Protein AF-A0A854CNC6-F1 (afdb_monomer)

Nearest PDB structures (foldseek):
  3j5s-assembly1_D  TM=6.476E-01  e=7.983E-02  Escherichia coli str. K-12 substr. MG1655
  5dgx-assembly1_A  TM=5.272E-01  e=2.523E-01  Francisella tularensis subsp. tularensis FSC198
  2kai-assembly1_B  TM=1.480E-01  e=8.485E+00  Sus scrofa

Radius of gyration: 15.87 Å; Cα contacts (8 Å, |Δi|>4): 138; chains: 1; bounding box: 52×21×38 Å

Organism: Xanthomonas oryzae pv. oryzae (NCBI:txid64187)

Foldseek 3Di:
DDDPPPPDDDPDFDKDKADDDDDDDPWDWFKFWFQFAAPCLQVPGGDGDTDTDDPDMDIDTDPSNNSVVVVCCSLVNGPTPDTDMDGPDDRD

pLDDT: mean 80.03, std 16.72, range [40.81, 97.12]

Mean predicted aligned error: 9.67 Å

Structure (mmCIF, N/CA/C/O backbone):
data_AF-A0A854CNC6-F1
#
_entry.id   AF-A0A854CNC6-F1
#
loop_
_atom_site.group_PDB
_atom_site.id
_atom_site.type_symbol
_atom_site.label_atom_id
_atom_site.label_alt_id
_atom_site.label_comp_id
_atom_site.label_asym_id
_atom_site.label_entity_id
_atom_site.label_seq_id
_atom_site.pdbx_PDB_ins_code
_atom_site.Cartn_x
_atom_site.Cartn_y
_atom_site.Cartn_z
_atom_site.occupancy
_atom_site.B_iso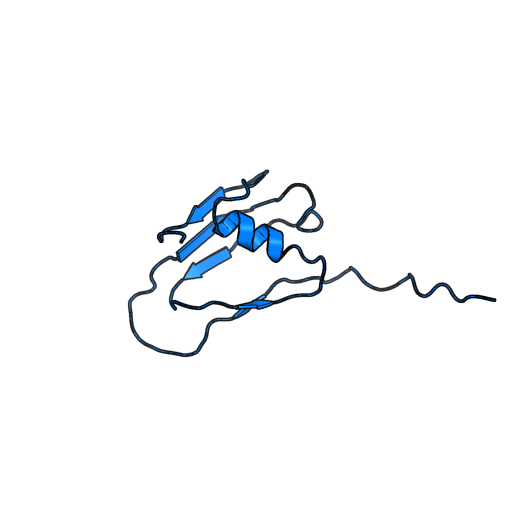_or_equiv
_atom_site.auth_seq_id
_atom_site.auth_comp_id
_atom_site.auth_asym_id
_atom_site.auth_atom_id
_atom_site.pdbx_PDB_model_num
ATOM 1 N N . MET A 1 1 ? 40.048 3.627 -15.546 1.00 40.81 1 MET A N 1
ATOM 2 C CA . MET A 1 1 ? 39.272 2.388 -15.774 1.00 40.81 1 MET A CA 1
ATOM 3 C C . MET A 1 1 ? 3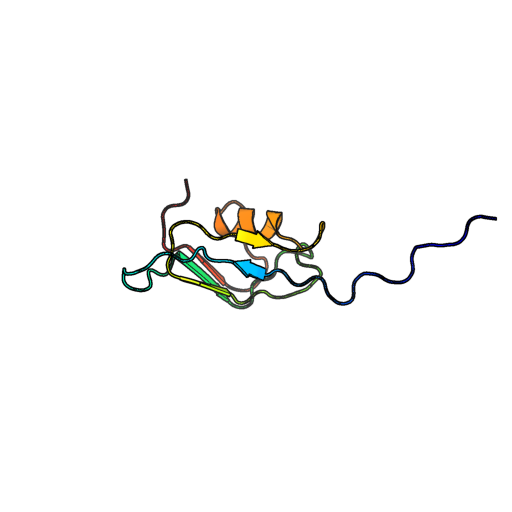8.217 2.274 -14.677 1.00 40.81 1 MET A C 1
ATOM 5 O O . MET A 1 1 ? 38.556 1.919 -13.558 1.00 40.81 1 MET A O 1
ATOM 9 N N . VAL A 1 2 ? 36.971 2.670 -14.953 1.00 48.88 2 VAL A N 1
ATOM 10 C CA . VAL A 1 2 ? 35.842 2.560 -14.008 1.00 48.88 2 VAL A CA 1
ATOM 11 C C . VAL A 1 2 ? 35.165 1.206 -14.237 1.00 48.88 2 VAL A C 1
ATOM 13 O O . VAL A 1 2 ? 34.777 0.898 -15.359 1.00 48.88 2 VAL A O 1
ATOM 16 N N . ARG A 1 3 ? 35.063 0.379 -13.191 1.00 47.00 3 ARG A N 1
ATOM 17 C CA . ARG A 1 3 ? 34.312 -0.890 -13.205 1.00 47.00 3 ARG A CA 1
ATOM 18 C C . ARG A 1 3 ? 32.808 -0.571 -13.257 1.00 47.00 3 ARG A C 1
ATOM 20 O O . ARG A 1 3 ? 32.377 0.258 -12.455 1.00 47.00 3 ARG A O 1
ATOM 27 N N . PRO A 1 4 ? 31.986 -1.206 -14.111 1.00 47.91 4 PRO A N 1
ATOM 28 C CA . PRO A 1 4 ? 30.543 -1.029 -14.033 1.00 47.91 4 PRO A CA 1
ATOM 29 C C . PRO A 1 4 ? 30.012 -1.837 -12.840 1.00 47.91 4 PRO A C 1
ATOM 31 O O . PRO A 1 4 ? 29.956 -3.061 -12.874 1.00 47.91 4 PRO A O 1
ATOM 34 N N . ALA A 1 5 ? 29.641 -1.143 -11.764 1.00 47.78 5 ALA A N 1
ATOM 35 C CA . ALA A 1 5 ? 28.986 -1.700 -10.576 1.00 47.78 5 ALA A CA 1
ATOM 36 C C . ALA A 1 5 ? 27.448 -1.695 -10.715 1.00 47.78 5 ALA A C 1
ATOM 38 O O . ALA A 1 5 ? 26.735 -1.405 -9.762 1.00 47.78 5 ALA A O 1
ATOM 39 N N . ALA A 1 6 ? 26.934 -1.955 -11.919 1.00 48.31 6 ALA A N 1
ATOM 40 C CA . ALA A 1 6 ? 25.515 -1.797 -12.248 1.00 48.31 6 ALA A CA 1
ATOM 41 C C . ALA A 1 6 ? 24.894 -3.082 -12.817 1.00 48.31 6 ALA A C 1
ATOM 43 O O . ALA A 1 6 ? 24.049 -3.034 -13.703 1.00 48.31 6 ALA A O 1
ATOM 44 N N . ALA A 1 7 ? 25.326 -4.242 -12.329 1.00 50.12 7 ALA A N 1
ATOM 45 C CA . ALA A 1 7 ? 24.737 -5.516 -12.717 1.00 50.12 7 ALA A CA 1
ATOM 46 C C . ALA A 1 7 ? 24.673 -6.436 -11.499 1.00 50.12 7 ALA A C 1
ATOM 48 O O . ALA A 1 7 ? 25.563 -7.252 -11.316 1.00 50.12 7 ALA A O 1
ATOM 49 N N . GLN A 1 8 ? 23.677 -6.223 -10.632 1.00 51.97 8 GLN A N 1
ATOM 50 C CA . GLN A 1 8 ? 23.029 -7.235 -9.775 1.00 51.97 8 GLN A CA 1
ATOM 51 C C . GLN A 1 8 ? 22.341 -6.569 -8.587 1.00 51.97 8 GLN A C 1
ATOM 53 O O . GLN A 1 8 ? 22.730 -6.739 -7.439 1.00 51.97 8 GLN A O 1
ATOM 58 N N . VAL A 1 9 ? 21.270 -5.837 -8.844 1.00 57.19 9 VAL A N 1
ATOM 59 C CA . VAL A 1 9 ? 20.154 -5.776 -7.899 1.00 57.19 9 VAL A CA 1
ATOM 60 C C . VAL A 1 9 ? 18.893 -5.762 -8.764 1.00 57.19 9 VAL A C 1
ATOM 62 O O . VAL A 1 9 ? 18.984 -5.373 -9.918 1.00 57.19 9 VAL A O 1
ATOM 65 N N . GLU A 1 10 ? 17.759 -6.209 -8.227 1.00 55.53 10 GLU A N 1
ATOM 66 C CA . GLU A 1 10 ? 16.372 -5.979 -8.698 1.00 55.53 10 GLU A CA 1
ATOM 67 C C . GLU A 1 10 ? 15.517 -7.231 -8.951 1.00 55.53 10 GLU A C 1
ATOM 69 O O . GLU A 1 10 ? 14.365 -7.100 -9.351 1.00 55.53 10 GLU A O 1
ATOM 74 N N . ALA A 1 11 ? 15.984 -8.436 -8.609 1.00 52.78 11 ALA A N 1
ATOM 75 C CA . ALA A 1 11 ? 15.124 -9.625 -8.674 1.00 52.78 11 ALA A CA 1
ATOM 76 C C . ALA A 1 11 ? 14.241 -9.862 -7.429 1.00 52.78 11 ALA A C 1
ATOM 78 O O . ALA A 1 11 ? 13.334 -10.684 -7.500 1.00 52.78 11 ALA A O 1
ATOM 79 N N . ASP A 1 12 ? 14.437 -9.156 -6.308 1.00 52.88 12 ASP A N 1
ATOM 80 C CA . ASP A 1 12 ? 13.607 -9.385 -5.114 1.00 52.88 12 ASP A CA 1
ATOM 81 C C . ASP A 1 12 ? 13.459 -8.128 -4.239 1.00 52.88 12 ASP A C 1
ATOM 83 O O . ASP A 1 12 ? 14.190 -7.901 -3.278 1.00 52.88 12 ASP A O 1
ATOM 87 N N . GLN A 1 13 ? 12.530 -7.241 -4.610 1.00 55.97 13 GLN A N 1
ATOM 88 C CA . GLN A 1 13 ? 12.192 -6.047 -3.821 1.00 55.97 13 GLN A CA 1
ATOM 89 C C . GLN A 1 13 ? 10.871 -6.231 -3.063 1.00 55.97 13 GLN A C 1
ATOM 91 O O . GLN A 1 13 ? 9.945 -5.429 -3.213 1.00 55.97 13 GLN A O 1
ATOM 96 N N . ALA A 1 14 ? 10.731 -7.292 -2.271 1.00 64.94 14 ALA A N 1
ATOM 97 C CA . ALA A 1 14 ? 9.514 -7.530 -1.498 1.00 64.94 14 ALA A CA 1
ATOM 98 C C . ALA A 1 14 ? 9.217 -6.389 -0.496 1.00 64.94 14 ALA A C 1
ATOM 100 O O . ALA A 1 14 ? 10.114 -5.810 0.123 1.00 64.94 14 ALA A O 1
ATOM 101 N N . ILE A 1 15 ? 7.933 -6.046 -0.355 1.00 72.56 15 ILE A N 1
ATOM 102 C CA . ILE A 1 15 ? 7.433 -5.158 0.699 1.00 72.56 15 ILE A CA 1
ATOM 103 C C . ILE A 1 15 ? 6.820 -6.049 1.775 1.00 72.56 15 ILE A C 1
ATOM 105 O O . ILE A 1 15 ? 5.948 -6.856 1.460 1.00 72.56 15 ILE A O 1
ATOM 109 N N . ALA A 1 16 ? 7.242 -5.888 3.028 1.00 78.44 16 ALA A N 1
ATOM 110 C CA . ALA A 1 16 ? 6.682 -6.630 4.152 1.00 78.44 16 ALA A CA 1
ATOM 111 C C . ALA A 1 16 ? 5.863 -5.721 5.076 1.00 78.44 16 ALA A C 1
ATOM 113 O O . ALA A 1 16 ? 6.129 -4.522 5.210 1.00 78.44 16 ALA A O 1
ATOM 114 N N . VAL A 1 17 ? 4.859 -6.323 5.714 1.00 73.44 17 VAL A N 1
ATOM 115 C CA . VAL A 1 17 ? 3.963 -5.682 6.677 1.00 73.44 17 VAL A CA 1
ATOM 116 C C . VAL A 1 17 ? 4.253 -6.250 8.060 1.00 73.44 17 VAL A C 1
ATOM 118 O O . VAL A 1 17 ? 4.126 -7.453 8.273 1.00 73.44 17 VAL A O 1
ATOM 121 N N . LEU A 1 18 ? 4.647 -5.386 8.993 1.00 72.50 18 LEU A N 1
ATOM 122 C CA . LEU A 1 18 ? 4.955 -5.759 10.374 1.00 72.50 18 LEU A CA 1
ATOM 123 C C . LEU A 1 18 ? 3.897 -5.180 11.318 1.00 72.50 18 LEU A C 1
ATOM 125 O O . LEU A 1 18 ? 3.619 -3.982 11.273 1.00 72.50 18 LEU A O 1
ATOM 129 N N . ALA A 1 19 ? 3.332 -6.013 12.191 1.00 64.00 19 ALA A N 1
ATOM 130 C CA . ALA A 1 19 ? 2.423 -5.587 13.253 1.00 64.00 19 ALA A CA 1
ATOM 131 C C . ALA A 1 19 ? 3.135 -5.672 14.621 1.00 64.00 19 ALA A C 1
ATOM 133 O O . ALA A 1 19 ? 3.796 -6.679 14.884 1.00 64.00 19 ALA A O 1
ATOM 134 N N . PRO A 1 20 ? 3.022 -4.658 15.500 1.00 55.16 20 PRO A N 1
ATOM 135 C CA . PRO A 1 20 ? 3.478 -4.764 16.877 1.00 55.16 20 PRO A CA 1
ATOM 136 C C . PRO A 1 20 ? 2.690 -5.848 17.629 1.00 55.16 20 PRO A C 1
ATOM 138 O O . PRO A 1 20 ? 1.527 -6.134 17.344 1.00 55.16 20 PRO A O 1
ATOM 141 N N . THR A 1 21 ? 3.330 -6.469 18.614 1.00 53.03 21 THR A N 1
ATOM 142 C CA . THR A 1 21 ? 2.709 -7.479 19.474 1.00 53.03 21 THR A CA 1
ATOM 143 C C . THR A 1 21 ? 1.967 -6.800 20.628 1.00 53.03 21 THR A C 1
ATOM 145 O O . THR A 1 21 ? 2.553 -6.559 21.679 1.00 53.03 21 THR A O 1
ATOM 148 N N . ALA A 1 22 ? 0.681 -6.479 20.467 1.00 56.09 22 ALA A N 1
ATOM 149 C CA . ALA A 1 22 ? -0.219 -6.309 21.617 1.00 56.09 22 ALA A CA 1
ATOM 150 C C . ALA A 1 22 ? -1.623 -6.879 21.324 1.00 56.09 22 ALA A C 1
ATOM 152 O O . ALA A 1 22 ? -2.075 -6.958 20.180 1.00 56.09 22 ALA A O 1
ATOM 153 N N . SER A 1 23 ? -2.292 -7.362 22.361 1.00 62.66 23 SER A N 1
ATOM 154 C CA . SER A 1 23 ? -3.372 -8.341 22.264 1.00 62.66 23 SER A CA 1
ATOM 155 C C . SER A 1 23 ? -4.789 -7.754 22.370 1.00 62.66 23 SER A C 1
ATOM 157 O O . SER A 1 23 ? -5.009 -6.721 22.994 1.00 62.66 23 SER A O 1
ATOM 159 N N . THR A 1 24 ? -5.736 -8.529 21.831 1.00 58.50 24 THR A N 1
ATOM 160 C CA . THR A 1 24 ? -7.156 -8.646 22.221 1.00 58.50 24 THR A CA 1
ATOM 161 C C . THR A 1 24 ? -8.113 -7.514 21.831 1.00 58.50 24 THR A C 1
ATOM 163 O O . THR A 1 24 ? -8.511 -6.670 22.624 1.00 58.50 24 THR A O 1
ATOM 166 N N . GLY A 1 25 ? -8.592 -7.598 20.595 1.00 53.78 25 GLY A N 1
ATOM 167 C CA . GLY A 1 25 ? -9.813 -6.965 20.105 1.00 53.78 25 GLY A CA 1
ATOM 168 C C . GLY A 1 25 ? -10.093 -7.533 18.718 1.00 53.78 25 GLY A C 1
ATOM 169 O O . GLY A 1 25 ? -9.146 -7.696 17.949 1.00 53.78 25 GLY A O 1
ATOM 170 N N . GLY A 1 26 ? -11.341 -7.926 18.430 1.00 60.00 26 GLY A N 1
ATOM 171 C CA . GLY A 1 26 ? -11.708 -8.643 17.200 1.00 60.00 26 GLY A CA 1
ATOM 172 C C . GLY A 1 26 ? -11.066 -8.026 15.957 1.00 60.00 26 GLY A C 1
ATOM 173 O O . GLY A 1 26 ? -10.959 -6.804 15.885 1.00 60.00 26 GLY A O 1
ATOM 174 N N . SER A 1 27 ? -10.606 -8.866 15.021 1.00 69.81 27 SER A N 1
ATOM 175 C CA . SER A 1 27 ? -9.782 -8.502 13.857 1.00 69.81 27 SER A CA 1
ATOM 176 C C . SER A 1 27 ? -10.431 -7.435 12.969 1.00 69.81 27 SER A C 1
ATOM 178 O O . SER A 1 27 ? -10.959 -7.733 11.893 1.00 69.81 27 SER A O 1
ATOM 180 N N . ARG A 1 28 ? -10.390 -6.173 13.411 1.00 83.12 28 ARG A N 1
ATOM 181 C CA . ARG A 1 28 ? -10.910 -5.019 12.688 1.00 83.12 28 ARG A CA 1
ATOM 182 C C . ARG A 1 28 ? -10.169 -4.962 11.367 1.00 83.12 28 ARG A C 1
ATOM 184 O O . ARG A 1 28 ? -8.944 -4.856 11.350 1.00 83.12 28 ARG A O 1
ATOM 191 N N . ARG A 1 29 ? -10.905 -5.071 10.263 1.00 87.62 29 ARG A N 1
ATOM 192 C CA . ARG A 1 29 ? -10.334 -4.849 8.934 1.00 87.62 29 ARG A CA 1
ATOM 193 C C . ARG A 1 29 ? -9.989 -3.372 8.838 1.00 87.62 29 ARG A C 1
ATOM 195 O O . ARG A 1 29 ? -10.831 -2.532 9.128 1.00 87.62 29 ARG A O 1
ATOM 202 N N . LEU A 1 30 ? -8.745 -3.081 8.488 1.00 89.94 30 LEU A N 1
ATOM 203 C CA . LEU A 1 30 ? -8.232 -1.726 8.319 1.00 89.94 30 LEU A CA 1
ATOM 204 C C . LEU A 1 30 ? -8.231 -1.355 6.841 1.00 89.94 30 LEU A C 1
ATOM 206 O O . LEU A 1 30 ? -8.741 -0.305 6.468 1.00 89.94 30 LEU A O 1
ATOM 210 N N . ALA A 1 31 ? -7.728 -2.256 5.996 1.00 92.31 31 ALA A N 1
ATOM 211 C CA . ALA A 1 31 ? -7.772 -2.106 4.551 1.00 92.31 31 ALA A CA 1
ATOM 212 C C . ALA A 1 31 ? -7.756 -3.460 3.833 1.00 92.31 31 ALA A C 1
ATOM 214 O O . ALA A 1 31 ? -7.334 -4.483 4.378 1.00 92.31 31 ALA A O 1
ATOM 215 N N . THR A 1 32 ? -8.216 -3.463 2.589 1.00 94.50 32 THR A N 1
ATOM 216 C CA . THR A 1 32 ? -8.179 -4.608 1.683 1.00 94.50 32 THR A CA 1
ATOM 217 C C . THR A 1 32 ? -7.715 -4.136 0.315 1.00 94.50 32 THR A C 1
ATOM 219 O O . THR A 1 32 ? -8.352 -3.281 -0.296 1.00 94.50 32 THR A O 1
ATOM 222 N N . LEU A 1 33 ? -6.611 -4.701 -0.163 1.00 96.06 33 LEU A N 1
ATOM 223 C CA . LEU A 1 33 ? -6.103 -4.521 -1.515 1.00 96.06 33 LEU A CA 1
ATOM 224 C C . LEU A 1 33 ? -6.276 -5.844 -2.250 1.00 96.06 33 LEU A C 1
ATOM 226 O O . LEU A 1 33 ? -5.793 -6.876 -1.787 1.00 96.06 33 LEU A O 1
ATOM 230 N N . LYS A 1 34 ? -6.950 -5.811 -3.395 1.00 97.00 34 LYS A N 1
ATOM 231 C CA . LYS A 1 34 ? -7.131 -6.963 -4.278 1.00 97.00 34 LYS A CA 1
ATOM 232 C C . LYS A 1 34 ? -6.469 -6.669 -5.611 1.00 97.00 34 LYS A C 1
ATOM 234 O O . LYS A 1 34 ? -6.965 -5.825 -6.360 1.00 97.00 34 LYS A O 1
ATOM 239 N N . GLN A 1 35 ? -5.371 -7.372 -5.894 1.00 96.00 35 GLN A N 1
ATOM 240 C CA . GLN A 1 35 ? -4.659 -7.319 -7.175 1.00 96.00 35 GLN A CA 1
ATOM 241 C C . GLN A 1 35 ? -4.335 -5.889 -7.640 1.00 96.00 35 GLN A C 1
ATOM 243 O O . GLN A 1 35 ? -4.458 -5.565 -8.822 1.00 96.00 35 GLN A O 1
ATOM 248 N N . VAL A 1 36 ? -3.944 -5.028 -6.698 1.00 96.31 36 VAL A N 1
ATOM 249 C CA . VAL A 1 36 ? -3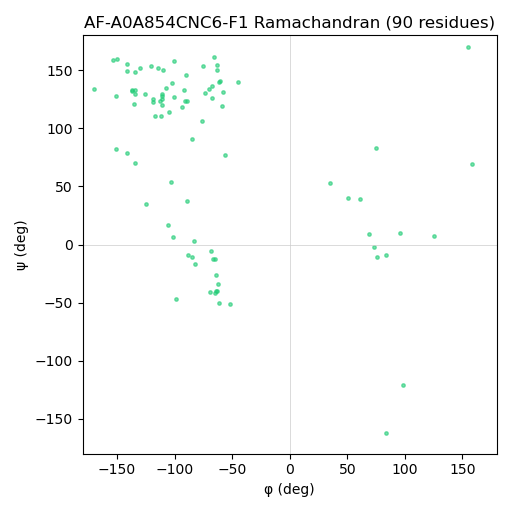.723 -3.607 -6.961 1.00 96.31 36 VAL A CA 1
ATOM 250 C C . VAL A 1 36 ? -2.442 -3.389 -7.755 1.00 96.31 36 VAL A C 1
ATOM 252 O O . VAL A 1 36 ? -1.381 -3.860 -7.350 1.00 96.31 36 VAL A O 1
ATOM 255 N N . ALA A 1 37 ? -2.538 -2.614 -8.833 1.00 95.00 37 ALA A N 1
ATOM 256 C CA . ALA A 1 37 ? -1.403 -2.061 -9.569 1.00 95.00 37 ALA A CA 1
ATOM 257 C C . ALA A 1 37 ? -1.372 -0.527 -9.449 1.00 95.00 37 ALA A C 1
ATOM 259 O O . ALA A 1 37 ? -2.413 0.109 -9.277 1.00 95.00 37 ALA A O 1
ATOM 260 N N . LEU A 1 38 ? -0.175 0.062 -9.536 1.00 94.06 38 LEU A N 1
ATOM 261 C CA . LEU A 1 38 ? 0.045 1.511 -9.420 1.00 94.06 38 LEU A CA 1
ATOM 262 C C . LEU A 1 38 ? 0.987 2.016 -10.518 1.00 94.06 38 LEU A C 1
ATOM 264 O O . LEU A 1 38 ? 2.124 2.329 -10.203 1.00 94.06 38 LEU A O 1
ATOM 268 N N . ASP A 1 39 ? 0.564 2.052 -11.783 1.00 91.75 39 ASP A N 1
ATOM 269 C CA . ASP A 1 39 ? 1.290 2.664 -12.926 1.00 91.75 39 ASP A CA 1
ATOM 270 C C . ASP A 1 39 ? 2.826 2.539 -12.868 1.00 91.75 39 ASP A C 1
ATOM 272 O O . ASP A 1 39 ? 3.563 3.522 -12.872 1.00 91.75 39 ASP A O 1
ATOM 276 N N . GLY A 1 40 ? 3.328 1.311 -12.702 1.00 87.94 40 GLY A N 1
ATOM 277 C CA . GLY A 1 40 ? 4.768 1.031 -12.610 1.00 87.94 40 GLY A CA 1
ATOM 278 C C . GLY A 1 40 ? 5.449 1.386 -11.276 1.00 87.94 40 GLY A C 1
ATOM 279 O O . GLY A 1 40 ? 6.545 0.902 -11.019 1.00 87.94 40 GLY A O 1
ATOM 280 N N . ARG A 1 41 ? 4.798 2.111 -10.360 1.00 88.94 41 ARG A N 1
ATOM 281 C CA . ARG A 1 41 ? 5.301 2.487 -9.015 1.00 88.94 41 ARG A CA 1
ATOM 282 C C . ARG A 1 41 ? 5.522 1.305 -8.072 1.00 88.94 41 ARG A C 1
ATOM 284 O O . ARG A 1 41 ? 6.133 1.463 -7.020 1.00 88.94 41 ARG A O 1
ATOM 291 N N . LEU A 1 42 ? 5.013 0.132 -8.440 1.00 88.25 42 LEU A N 1
ATOM 292 C CA . LEU A 1 42 ? 5.279 -1.144 -7.778 1.00 88.25 42 LEU A CA 1
ATOM 293 C C . LEU A 1 42 ? 6.221 -2.031 -8.604 1.00 88.25 42 LEU A C 1
ATOM 295 O O . LEU A 1 42 ? 6.271 -3.231 -8.369 1.00 88.25 42 LEU A O 1
ATOM 299 N N . GLY A 1 43 ? 6.954 -1.498 -9.584 1.00 87.12 43 GLY A N 1
ATOM 300 C CA . GLY A 1 43 ? 7.814 -2.298 -10.466 1.00 87.12 43 GLY A CA 1
ATOM 301 C C . GLY A 1 43 ? 7.022 -3.332 -11.273 1.00 87.12 43 GLY A C 1
ATOM 302 O O . GLY A 1 43 ? 7.418 -4.486 -11.357 1.00 87.12 43 GLY A O 1
ATOM 303 N N . GLY A 1 44 ? 5.831 -2.958 -11.753 1.00 87.06 44 GLY A N 1
ATOM 304 C CA . GLY A 1 44 ? 4.926 -3.852 -12.492 1.00 87.06 44 GLY A CA 1
ATOM 305 C C . GLY A 1 44 ? 4.205 -4.913 -11.647 1.00 87.06 44 GLY A C 1
ATOM 306 O O . GLY A 1 44 ? 3.374 -5.650 -12.174 1.00 87.06 44 GLY A O 1
ATOM 307 N N . ARG A 1 45 ? 4.472 -4.987 -10.338 1.00 88.06 45 ARG A N 1
ATOM 308 C CA . ARG A 1 45 ? 3.853 -5.974 -9.445 1.00 88.06 45 ARG A CA 1
ATOM 309 C C . ARG A 1 45 ? 2.406 -5.624 -9.115 1.00 88.06 45 ARG A C 1
ATOM 311 O O . ARG A 1 45 ? 2.024 -4.453 -9.063 1.00 88.06 45 ARG A O 1
ATOM 318 N N . ARG A 1 46 ? 1.636 -6.669 -8.805 1.00 91.88 46 ARG A N 1
ATOM 319 C CA . ARG A 1 46 ? 0.312 -6.562 -8.193 1.00 91.88 46 ARG A CA 1
ATOM 320 C C . ARG A 1 46 ? 0.394 -6.886 -6.712 1.00 91.88 46 ARG A C 1
ATOM 322 O O . ARG A 1 46 ? 1.097 -7.811 -6.317 1.00 91.88 46 ARG A O 1
ATOM 329 N N . VAL A 1 47 ? -0.327 -6.116 -5.908 1.00 91.06 47 VAL A N 1
ATOM 330 C CA . VAL A 1 47 ? -0.364 -6.275 -4.454 1.00 91.06 47 VAL A CA 1
ATOM 331 C C . VAL A 1 47 ? -1.732 -6.787 -4.033 1.00 91.06 47 VAL A C 1
ATOM 333 O O . VAL A 1 47 ? -2.768 -6.205 -4.362 1.00 91.06 47 VAL A O 1
ATOM 336 N N . GLU A 1 48 ? -1.717 -7.870 -3.269 1.00 93.31 48 GLU A N 1
ATOM 337 C CA . GLU A 1 48 ? -2.870 -8.397 -2.556 1.00 93.31 48 GLU A CA 1
ATOM 338 C C . GLU A 1 48 ? -2.555 -8.376 -1.064 1.00 93.31 48 GLU A C 1
ATOM 340 O O . GLU A 1 48 ? -1.521 -8.881 -0.628 1.00 93.31 48 GLU A O 1
ATOM 345 N N . LEU A 1 49 ? -3.396 -7.689 -0.294 1.00 91.00 49 LEU A N 1
ATOM 346 C CA . LEU A 1 49 ? -3.109 -7.383 1.099 1.00 91.00 49 LEU A CA 1
ATOM 347 C C . LEU A 1 49 ? -4.403 -7.271 1.896 1.00 91.00 49 LEU A C 1
ATOM 349 O O . LEU A 1 49 ? -5.294 -6.490 1.559 1.00 91.00 49 LEU A O 1
ATOM 353 N N . LEU A 1 50 ? -4.473 -7.998 3.004 1.00 90.56 50 LEU A N 1
ATOM 354 C CA . LEU A 1 50 ? -5.507 -7.833 4.014 1.00 90.56 50 LEU A CA 1
ATOM 355 C C . LEU A 1 50 ? -4.856 -7.268 5.277 1.00 90.56 50 LEU A C 1
ATOM 357 O O . LEU A 1 50 ? -4.087 -7.953 5.944 1.00 90.56 50 LEU A O 1
ATOM 361 N N . LEU A 1 51 ? -5.157 -6.007 5.597 1.00 88.12 51 LEU A N 1
ATOM 362 C CA . LEU A 1 51 ? -4.701 -5.369 6.830 1.00 88.12 51 LEU A CA 1
ATOM 363 C C . LEU A 1 51 ? -5.774 -5.530 7.901 1.00 88.12 51 LEU A C 1
ATOM 365 O O . LEU A 1 51 ? -6.896 -5.041 7.743 1.00 88.12 51 LEU A O 1
ATOM 369 N N . GLN A 1 52 ? -5.427 -6.208 8.991 1.00 86.25 52 GLN A N 1
ATOM 370 C CA . GLN A 1 52 ? -6.312 -6.461 10.124 1.00 86.25 52 GLN A CA 1
ATOM 371 C C . GLN A 1 52 ? -5.595 -6.191 11.446 1.00 86.25 52 GLN A C 1
ATOM 373 O O . GLN A 1 52 ? -4.395 -6.428 11.567 1.00 86.25 52 GLN A O 1
ATOM 378 N N . GLY A 1 53 ? -6.349 -5.754 12.454 1.00 78.44 53 GLY A N 1
ATOM 379 C CA . GLY A 1 53 ? -5.877 -5.698 13.835 1.00 78.44 53 GLY A CA 1
ATOM 380 C C . GLY A 1 53 ? -5.392 -4.320 14.283 1.00 78.44 53 GLY A C 1
ATOM 381 O O . GLY A 1 53 ? -6.179 -3.378 14.354 1.00 78.44 53 GLY A O 1
ATOM 382 N N . GLN A 1 54 ? -4.125 -4.253 14.693 1.00 68.25 54 GLN A N 1
ATOM 383 C CA . GLN A 1 54 ? -3.553 -3.214 15.552 1.00 68.25 54 GLN A CA 1
ATOM 384 C C . GLN A 1 54 ? -3.555 -1.786 14.976 1.00 68.25 54 GLN A C 1
ATOM 386 O O . GLN A 1 54 ? -3.447 -1.602 13.766 1.00 68.25 54 GLN A O 1
ATOM 391 N N . PRO A 1 55 ? -3.549 -0.755 15.847 1.00 64.44 55 PRO A N 1
ATOM 392 C CA . PRO A 1 55 ? -3.563 0.652 15.435 1.00 64.44 55 PRO A CA 1
ATOM 393 C C . PRO A 1 55 ? -2.294 1.115 14.701 1.00 64.44 55 PRO A C 1
ATOM 395 O O . PRO A 1 55 ? -2.281 2.214 14.153 1.00 64.44 55 PRO A O 1
ATOM 398 N N . ARG A 1 56 ? -1.209 0.331 14.720 1.00 77.44 56 ARG A N 1
ATOM 399 C CA . ARG A 1 56 ? 0.077 0.697 14.117 1.00 77.44 56 ARG A CA 1
ATOM 400 C C . ARG A 1 56 ? 0.616 -0.482 13.329 1.00 77.44 56 ARG A C 1
ATOM 402 O O . ARG A 1 56 ? 0.677 -1.583 13.855 1.00 77.44 56 ARG A O 1
ATOM 409 N N . ILE A 1 57 ? 1.005 -0.243 12.084 1.00 82.75 57 ILE A N 1
ATOM 410 C CA . ILE A 1 57 ? 1.566 -1.245 11.178 1.00 82.75 57 ILE A CA 1
ATOM 411 C C . ILE A 1 57 ? 2.757 -0.602 10.465 1.00 82.75 57 ILE A C 1
ATOM 413 O O . ILE A 1 57 ? 2.657 0.525 9.983 1.00 82.75 57 ILE A O 1
ATOM 417 N N . GLY A 1 58 ? 3.887 -1.305 10.422 1.00 85.62 58 GLY A N 1
ATOM 418 C CA . GLY A 1 58 ? 5.091 -0.884 9.712 1.00 85.62 58 GLY A CA 1
ATOM 419 C C . GLY A 1 58 ? 5.122 -1.429 8.287 1.00 85.62 58 GLY A C 1
ATOM 420 O O . GLY A 1 58 ? 4.894 -2.619 8.077 1.00 85.62 58 GLY A O 1
ATOM 421 N N . LEU A 1 59 ? 5.441 -0.566 7.318 1.00 88.12 59 LEU A N 1
ATOM 422 C CA . LEU A 1 59 ? 5.692 -0.949 5.929 1.00 88.12 59 LEU A CA 1
ATOM 423 C C . LEU A 1 59 ? 7.198 -0.903 5.656 1.00 88.12 59 LEU A C 1
ATOM 425 O O . LEU A 1 59 ? 7.794 0.175 5.672 1.00 88.12 59 LEU A O 1
ATOM 429 N N . VAL A 1 60 ? 7.815 -2.055 5.397 1.00 87.75 60 VAL A N 1
ATOM 430 C CA . VAL A 1 60 ? 9.272 -2.174 5.214 1.00 87.75 60 VAL A CA 1
ATOM 431 C C . VAL A 1 60 ? 9.628 -2.731 3.837 1.00 87.75 60 VAL A C 1
ATOM 433 O O . VAL A 1 60 ? 8.833 -3.417 3.203 1.00 87.75 60 VAL A O 1
ATOM 436 N N . GLY A 1 61 ? 10.821 -2.392 3.347 1.00 86.62 61 GLY A N 1
ATOM 437 C CA . GLY A 1 61 ? 11.335 -2.798 2.035 1.00 86.62 61 GLY A CA 1
ATOM 438 C C . GLY A 1 61 ? 12.389 -1.812 1.511 1.00 86.62 61 GLY A C 1
ATOM 439 O O . GLY A 1 61 ? 12.533 -0.727 2.085 1.00 86.62 61 GLY A O 1
ATOM 440 N N . PRO A 1 62 ? 13.107 -2.131 0.424 1.00 87.56 62 PRO A N 1
ATOM 441 C CA . PRO A 1 62 ? 14.176 -1.284 -0.113 1.00 87.56 62 PRO A CA 1
ATOM 442 C C . PRO A 1 62 ? 13.667 0.060 -0.661 1.00 87.56 62 PRO A C 1
ATOM 444 O O . PRO A 1 62 ? 12.471 0.251 -0.909 1.00 87.56 62 PRO A O 1
ATOM 447 N N . ASN A 1 63 ? 14.561 1.038 -0.821 1.00 87.75 63 ASN A N 1
ATOM 448 C CA . ASN A 1 63 ? 14.222 2.297 -1.491 1.00 87.75 63 ASN A CA 1
ATOM 449 C C . ASN A 1 63 ? 13.806 2.021 -2.940 1.00 87.75 63 ASN A C 1
ATOM 451 O O . ASN A 1 63 ? 14.374 1.153 -3.588 1.00 87.75 63 ASN A O 1
ATOM 455 N N . GLY A 1 64 ? 12.780 2.725 -3.421 1.00 86.56 64 GLY A N 1
ATOM 456 C CA . GLY A 1 64 ? 12.203 2.472 -4.747 1.00 86.56 64 GLY A CA 1
ATOM 457 C C . GLY A 1 64 ? 11.164 1.346 -4.801 1.00 86.56 64 GLY A C 1
ATOM 458 O O . GLY A 1 64 ? 10.423 1.276 -5.772 1.00 86.56 64 GLY A O 1
ATOM 459 N N . SER A 1 65 ? 10.978 0.551 -3.738 1.00 87.94 65 SER A N 1
ATOM 460 C CA . SER A 1 65 ? 10.046 -0.590 -3.776 1.00 87.94 65 SER A CA 1
ATOM 461 C C . SER A 1 65 ? 8.557 -0.228 -3.875 1.00 87.94 65 SER A C 1
ATOM 463 O O . SER A 1 65 ? 7.730 -1.126 -3.994 1.00 87.94 65 SER A O 1
ATOM 465 N N . GLY A 1 66 ? 8.196 1.059 -3.815 1.00 91.69 66 GLY A N 1
ATOM 466 C CA . GLY A 1 66 ? 6.811 1.529 -3.931 1.00 91.69 66 GLY A CA 1
ATOM 467 C C . GLY A 1 66 ? 6.080 1.763 -2.605 1.00 91.69 66 GLY A C 1
ATOM 468 O O . GLY A 1 66 ? 4.882 2.037 -2.607 1.00 91.69 66 GLY A O 1
ATOM 469 N N . LYS A 1 67 ? 6.786 1.728 -1.4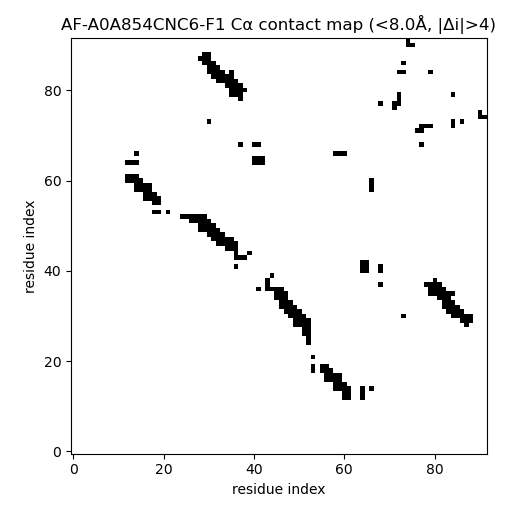64 1.00 94.25 67 LYS A N 1
ATOM 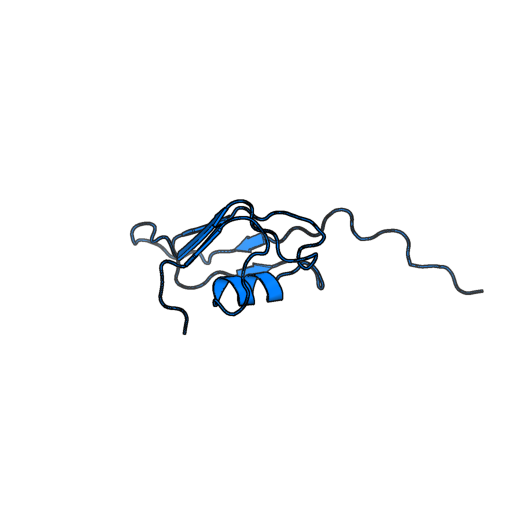470 C CA . LYS A 1 67 ? 6.206 1.984 -0.127 1.00 94.25 67 LYS A CA 1
ATOM 471 C C . LYS A 1 67 ? 5.412 3.290 -0.051 1.00 94.25 67 LYS A C 1
ATOM 473 O O . LYS A 1 67 ? 4.258 3.279 0.358 1.00 94.25 67 LYS A O 1
ATOM 478 N N . SER A 1 68 ? 6.004 4.406 -0.483 1.00 94.38 68 SER A N 1
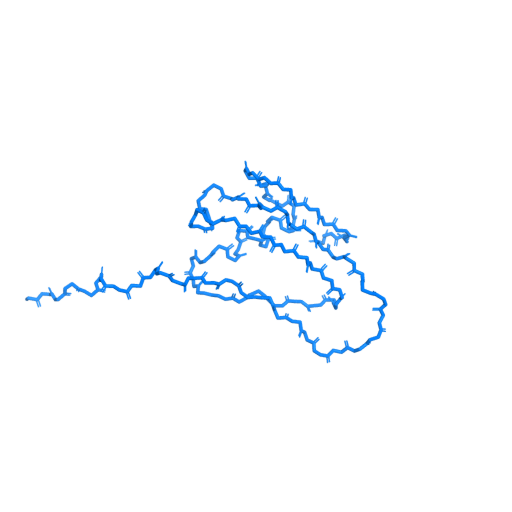ATOM 479 C CA . SER A 1 68 ? 5.330 5.712 -0.464 1.00 94.38 68 SER A CA 1
ATOM 480 C C . SER A 1 68 ? 4.085 5.728 -1.350 1.00 94.38 68 SER A C 1
ATOM 482 O O . SER A 1 68 ? 3.095 6.355 -0.991 1.00 94.38 68 SER A O 1
ATOM 484 N N . ALA A 1 69 ? 4.100 4.995 -2.469 1.00 94.88 69 ALA A N 1
ATOM 485 C CA . ALA A 1 69 ? 2.936 4.861 -3.338 1.00 94.88 69 ALA A CA 1
ATOM 486 C C . ALA A 1 69 ? 1.820 4.042 -2.665 1.00 94.88 69 ALA A C 1
ATOM 488 O O . ALA A 1 69 ? 0.663 4.449 -2.714 1.00 94.88 69 ALA A O 1
ATOM 489 N N . LEU A 1 70 ? 2.153 2.951 -1.961 1.00 93.44 70 LEU A N 1
ATOM 490 C CA . LEU A 1 70 ? 1.178 2.204 -1.154 1.00 93.44 70 LEU A CA 1
ATOM 491 C C . LEU A 1 70 ? 0.603 3.038 -0.007 1.00 93.44 70 LEU A C 1
ATOM 493 O O . LEU A 1 70 ? -0.595 2.970 0.244 1.00 93.44 70 LEU A O 1
ATOM 497 N N . LEU A 1 71 ? 1.424 3.845 0.668 1.00 93.81 71 LEU A N 1
ATOM 498 C CA . LEU A 1 71 ? 0.945 4.740 1.723 1.00 93.81 71 LEU A CA 1
ATOM 499 C C . LEU A 1 71 ? 0.006 5.816 1.165 1.00 93.81 71 LEU A C 1
ATOM 501 O O . LEU A 1 71 ? -1.032 6.079 1.760 1.00 93.81 71 LEU A O 1
ATOM 505 N N . GLN A 1 72 ? 0.319 6.401 0.004 1.00 95.00 72 GLN A N 1
ATOM 506 C CA . GLN A 1 72 ? -0.577 7.349 -0.670 1.00 95.00 72 GLN A CA 1
ATOM 507 C C . GLN A 1 72 ? -1.892 6.690 -1.103 1.00 95.00 72 GLN A C 1
ATOM 509 O O . GLN A 1 72 ? -2.947 7.299 -0.946 1.00 95.00 72 GLN A O 1
ATOM 514 N N . LEU A 1 73 ? -1.839 5.451 -1.602 1.00 95.19 73 LEU A N 1
ATOM 515 C CA . LEU A 1 73 ? -3.020 4.664 -1.961 1.00 95.19 73 LEU A CA 1
ATOM 516 C C . LEU A 1 73 ? -3.912 4.407 -0.739 1.00 95.19 73 LEU A C 1
ATOM 518 O O . LEU A 1 73 ? -5.110 4.670 -0.782 1.00 95.19 73 LEU A O 1
ATOM 522 N N . LEU A 1 74 ? -3.327 3.924 0.360 1.00 93.12 74 LEU A N 1
ATOM 523 C CA . LEU A 1 74 ? -4.035 3.688 1.622 1.00 93.12 74 LEU A CA 1
ATOM 524 C C . LEU A 1 74 ? -4.565 4.985 2.247 1.00 93.12 74 LEU A C 1
ATOM 526 O O . LEU A 1 74 ? -5.559 4.956 2.961 1.00 93.12 74 LEU A O 1
ATOM 530 N N . ALA A 1 75 ? -3.930 6.122 1.964 1.00 93.06 75 ALA A N 1
ATOM 531 C CA . ALA A 1 75 ? -4.404 7.431 2.390 1.00 93.06 75 ALA A CA 1
ATOM 532 C C . ALA A 1 75 ? -5.475 8.038 1.459 1.00 93.06 75 ALA A C 1
ATOM 534 O O . ALA A 1 75 ? -5.857 9.191 1.645 1.00 93.06 75 ALA A O 1
ATOM 535 N N . GLY A 1 76 ? -5.912 7.323 0.414 1.00 93.50 76 GLY A N 1
ATOM 536 C CA . GLY A 1 76 ? -6.865 7.832 -0.582 1.00 93.50 76 GLY A CA 1
ATOM 537 C C . GLY A 1 76 ? -6.310 8.933 -1.498 1.00 93.50 76 GLY A C 1
ATOM 538 O O . GLY A 1 76 ? -7.058 9.531 -2.264 1.00 93.50 76 GLY A O 1
ATOM 539 N N . ARG A 1 77 ? -4.999 9.204 -1.445 1.00 95.31 77 ARG A N 1
ATOM 540 C CA . ARG A 1 77 ? -4.308 10.234 -2.248 1.00 95.31 77 ARG A CA 1
ATOM 541 C C . ARG A 1 77 ? -3.818 9.714 -3.598 1.00 95.31 77 ARG A C 1
ATOM 543 O O . ARG A 1 77 ? -3.336 10.488 -4.420 1.00 95.31 77 ARG A O 1
ATOM 550 N N . LEU A 1 78 ? -3.899 8.406 -3.814 1.00 95.38 78 LEU A N 1
ATOM 551 C CA . LEU A 1 78 ? -3.545 7.747 -5.062 1.00 95.38 78 LEU A CA 1
ATOM 552 C C . LEU A 1 78 ? -4.606 6.698 -5.382 1.00 95.38 78 LEU A C 1
ATOM 554 O O . LEU A 1 78 ? -4.973 5.918 -4.509 1.00 95.38 78 LEU A O 1
ATOM 558 N N . GLN A 1 79 ? -5.084 6.666 -6.6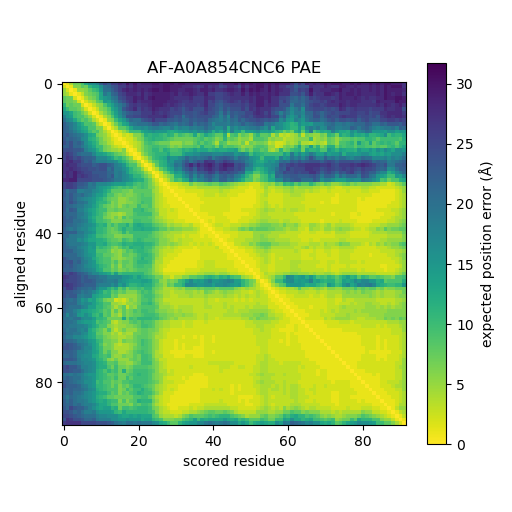24 1.00 95.38 79 GLN A N 1
ATOM 559 C CA . GLN A 1 79 ? -5.992 5.617 -7.077 1.00 95.38 79 GLN A CA 1
ATOM 560 C C . GLN A 1 79 ? -5.213 4.433 -7.661 1.00 95.38 79 GLN A C 1
ATOM 562 O O . GLN A 1 79 ? -4.151 4.633 -8.259 1.00 95.38 79 GLN A O 1
ATOM 567 N N . PRO A 1 80 ? -5.713 3.198 -7.488 1.00 96.62 80 PRO A N 1
ATOM 568 C CA . PRO A 1 80 ? -5.148 2.045 -8.167 1.00 96.62 80 PRO A CA 1
ATOM 569 C C . PRO A 1 80 ? -5.404 2.158 -9.673 1.00 96.62 80 PRO A C 1
ATOM 571 O O . PRO A 1 80 ? -6.519 2.479 -10.079 1.00 96.62 80 PRO A O 1
ATOM 574 N N . SER A 1 81 ? -4.408 1.854 -10.506 1.00 96.81 81 SER A N 1
ATOM 575 C CA . SER A 1 81 ? -4.629 1.791 -11.958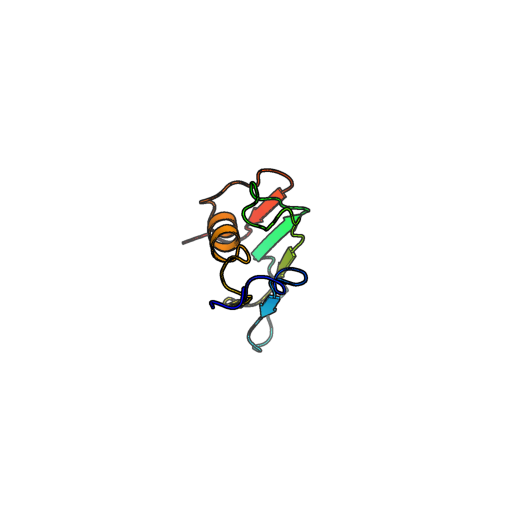 1.00 96.81 81 SER A CA 1
ATOM 576 C C . SER A 1 81 ? -5.231 0.464 -12.416 1.00 96.81 81 SER A C 1
ATOM 578 O O . SER A 1 81 ? -5.811 0.372 -13.494 1.00 96.81 81 SER A O 1
ATOM 580 N N . ALA A 1 82 ? -5.164 -0.561 -11.565 1.00 97.12 82 ALA A N 1
ATOM 581 C CA . ALA A 1 82 ? -5.956 -1.779 -11.674 1.00 97.12 82 ALA A CA 1
ATOM 582 C C . ALA A 1 82 ? -6.212 -2.372 -10.284 1.00 97.12 82 ALA A C 1
ATOM 584 O O . ALA A 1 82 ? -5.454 -2.116 -9.348 1.00 97.12 82 ALA A O 1
ATOM 585 N N . GLY A 1 83 ? -7.241 -3.214 -10.167 1.00 96.44 83 GLY A N 1
ATOM 586 C CA . GLY A 1 83 ? -7.610 -3.866 -8.910 1.00 96.44 83 GLY A CA 1
ATOM 587 C C . GLY A 1 83 ? -8.492 -2.992 -8.019 1.00 96.44 83 GLY A C 1
ATOM 588 O O . GLY A 1 83 ? -9.127 -2.049 -8.485 1.00 96.44 83 GLY A O 1
ATOM 589 N N . GLN A 1 84 ? -8.575 -3.338 -6.734 1.00 96.81 84 GLN A N 1
ATOM 590 C CA . GLN A 1 84 ? -9.444 -2.649 -5.774 1.00 96.81 84 GLN A CA 1
ATOM 591 C C . GLN A 1 84 ? -8.704 -2.359 -4.471 1.00 96.81 84 GLN A C 1
ATOM 593 O O . GLN A 1 84 ? -8.075 -3.252 -3.906 1.00 96.81 84 GLN A O 1
ATOM 598 N N . CYS A 1 85 ? -8.828 -1.129 -3.974 1.00 96.06 85 CYS A N 1
ATOM 599 C CA . CYS A 1 85 ? -8.377 -0.722 -2.648 1.00 96.06 85 CYS A CA 1
ATOM 600 C C . CYS A 1 85 ? -9.590 -0.249 -1.842 1.00 96.06 85 CYS A C 1
ATOM 602 O O . CYS A 1 85 ? -10.325 0.628 -2.290 1.00 96.06 85 CYS A O 1
ATOM 604 N N . GLN A 1 86 ? -9.805 -0.835 -0.667 1.00 95.19 86 GLN A N 1
ATOM 605 C CA . GLN A 1 86 ? -10.825 -0.408 0.287 1.00 95.19 86 GLN A CA 1
ATOM 606 C C . GLN A 1 86 ? -10.170 -0.147 1.633 1.00 95.19 86 GLN A C 1
ATOM 608 O O . GLN A 1 86 ? -9.462 -1.010 2.149 1.00 95.19 86 GLN A O 1
ATOM 613 N N . VAL A 1 87 ? -10.435 1.020 2.211 1.00 92.88 87 VAL A N 1
ATOM 614 C CA . VAL A 1 87 ? -9.979 1.402 3.549 1.00 92.88 87 VAL A CA 1
ATOM 615 C C . VAL A 1 87 ? -11.215 1.498 4.437 1.00 92.88 87 VAL A C 1
ATOM 617 O O . VAL A 1 87 ? -12.169 2.195 4.111 1.00 92.88 87 VAL A O 1
ATOM 620 N N . HIS A 1 88 ? -11.218 0.746 5.535 1.00 89.31 88 HIS A N 1
ATOM 621 C CA . HIS A 1 88 ? -12.383 0.536 6.410 1.00 89.31 88 HIS A CA 1
ATOM 622 C C . HIS A 1 88 ? -12.328 1.398 7.6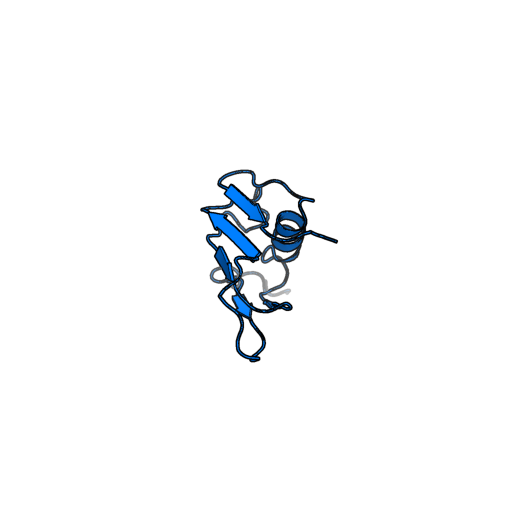79 1.00 89.31 88 HIS A C 1
ATOM 624 O O . HIS A 1 88 ? -13.128 1.235 8.603 1.00 89.31 88 HIS A O 1
ATOM 630 N N . VAL A 1 89 ? -11.341 2.287 7.758 1.00 84.81 89 VAL A N 1
ATOM 631 C CA . VAL A 1 89 ? -11.111 3.197 8.879 1.00 84.81 89 VAL A CA 1
ATOM 632 C C . VAL A 1 89 ? -10.923 4.622 8.364 1.00 84.81 89 VAL A C 1
ATOM 634 O O . VAL A 1 89 ? -10.465 4.790 7.233 1.00 84.81 89 VAL A O 1
ATOM 637 N N . PRO A 1 90 ? -11.258 5.650 9.162 1.00 79.75 90 PRO A N 1
ATOM 638 C CA . PRO A 1 90 ? -11.000 7.029 8.776 1.00 79.75 90 PRO A CA 1
ATOM 639 C C . PRO A 1 90 ? -9.508 7.237 8.517 1.00 79.75 90 PRO A C 1
ATOM 641 O O . PRO A 1 90 ? -8.670 6.849 9.335 1.00 79.75 90 PRO A O 1
ATOM 644 N N . VAL A 1 91 ? -9.193 7.850 7.383 1.00 70.00 91 VAL A N 1
ATOM 645 C CA . VAL A 1 91 ? -7.851 8.343 7.081 1.00 70.00 91 VAL A CA 1
ATOM 646 C C . VAL A 1 91 ? -7.777 9.771 7.618 1.00 70.00 91 VAL A C 1
ATOM 648 O O . VAL A 1 91 ? -8.630 10.585 7.268 1.00 70.00 91 VAL A O 1
ATOM 651 N N . ALA A 1 92 ? -6.813 10.047 8.499 1.00 58.53 92 ALA A N 1
ATOM 652 C CA . ALA A 1 92 ? -6.534 11.395 9.001 1.00 58.53 92 ALA A CA 1
ATOM 653 C C . ALA A 1 92 ? -5.623 12.184 8.046 1.00 58.53 92 ALA A C 1
ATOM 655 O O . ALA A 1 92 ? -4.788 11.552 7.351 1.00 58.53 92 ALA A O 1
#

Sequence (92 aa):
MVRPAAAQVEADQAIAVLAPTASTGGSRRLATLKQVALDGRLGGRRVELLLQGQPRIGLVGPNGSGKSALLQLLAGRLQPSAGQCQVHVPVA

InterPro domains:
  IPR003439 ABC transporter-like, ATP-binding domain [PF00005] (47-87)
  IPR027417 P-loop containing nucleoside triphosphate hydrolase [G3DSA:3.40.50.300] (7-92)
  IPR027417 P-loop containing nucleoside triphosphate hydrolase [SSF52540] (42-83)

Solvent-accessible surface area (backbone atoms only — not comparable to full-atom values): 5955 Å² total; per-residue (Å²): 137,83,79,84,89,82,82,86,83,82,91,77,63,64,74,48,81,46,70,72,94,76,84,92,68,79,73,43,60,43,33,39,32,45,57,26,26,44,87,57,49,41,75,74,44,65,42,70,46,79,41,62,51,70,99,56,71,47,84,46,61,58,91,83,46,24,63,70,57,52,51,33,36,71,59,70,75,39,78,63,75,37,63,44,81,46,66,71,55,89,72,130

Secondary structure (DSSP, 8-state):
------SS--S----EEE------S---EEEEEEEEE-TTTTTT--EEEEEES-S--EEE--TTSSHHHHHHHHTTSS--SEEEEEE-S---